Protein AF-A0A377Z355-F1 (afdb_monomer_lite)

Secondary structure (DSSP, 8-state):
-------------------SSTTSSHHHHHHHHHHHHHHTT--EEEE---SSS--TTTSS-EEE--S--HHHHHHT-S-TT-GGGT-EEESSTTEEEE----TTS-HHHHHHH-TTHHHHHHHHTTSHHHH------------------PPSS----------

pLDDT: mean 73.21, std 21.48, range [27.55, 95.06]

InterPro domains:
  IPR025669 AAA domain [PF13614] (13-126)
  IPR027417 P-loop containing nucleoside triphosphate hydrolase [G3DSA:3.40.50.300] (3-139)
  IPR027417 P-loop containing nucleoside triphosphate hydrolase [SSF52540] (11-127)
  IPR050678 DNA Partitioning ATPase [PTHR13696] (9-125)

Foldseek 3Di:
DDDPPPPPQDFDDDDDQDDDDPPPCSLVVLLVVLLVCLVVVAQDEAADPDQVDQRNQVQFAFPADACAAPQCLLVVVDDLVDVSNAWTHTPRHSYIYRGRHDPPPCSVVCLVPDPCSVCRVVVSCVPVSNSCSDPPPDPPDPDDDDDPDDRPDDDDPPPDDDD

Sequence (163 aa):
MENVVTKTLHKARVVPVISTKGGEGKSTQSANLSGFLADAGKKVLLIDGDHSQPTASSIFSLEYEAPNGLYELLMKTVDLAQADQIISRSVINNLDIIVSNDPHDRLSSAMLHAPDGRMRLRNVLQHPLFQKLRRHHHRLQRRSVHHAGAYPIGQLLIRRWCH

Organism: Klebsiella pneumoniae subsp. ozaenae (NCBI:txid574)

Radius of gyration: 17.82 Å; chains: 1; bounding box: 56×37×50 Å

Structure (mmCIF, N/CA/C/O backbone):
data_AF-A0A377Z355-F1
#
_entry.id   AF-A0A377Z355-F1
#
loop_
_atom_site.group_PDB
_atom_site.id
_atom_site.type_symbol
_atom_site.label_atom_id
_atom_site.label_alt_id
_atom_site.label_comp_id
_atom_site.label_asym_id
_atom_site.label_entity_id
_atom_site.label_seq_id
_atom_site.pdbx_PDB_ins_code
_atom_site.Cartn_x
_atom_site.Cartn_y
_atom_site.Cartn_z
_atom_site.occupancy
_atom_site.B_iso_or_equiv
_atom_site.auth_seq_id
_atom_site.auth_comp_id
_atom_site.auth_asym_id
_atom_site.auth_atom_id
_atom_site.pdbx_PDB_model_num
ATOM 1 N N . MET A 1 1 ? -40.950 -14.846 0.109 1.00 38.31 1 MET A N 1
ATOM 2 C CA . MET A 1 1 ? -40.350 -13.823 -0.772 1.00 38.31 1 MET A CA 1
ATOM 3 C C . MET A 1 1 ? -39.208 -13.188 0.001 1.00 38.31 1 MET A C 1
ATOM 5 O O . MET A 1 1 ? -39.464 -12.491 0.972 1.00 38.31 1 MET A O 1
ATOM 9 N N . GLU A 1 2 ? -37.967 -13.557 -0.316 1.00 34.94 2 GLU A N 1
ATOM 10 C CA . GLU A 1 2 ? -36.776 -13.077 0.395 1.00 34.94 2 GLU A CA 1
ATOM 11 C C . GLU A 1 2 ? -36.482 -11.614 0.047 1.00 34.94 2 GLU A C 1
ATOM 13 O O . GLU A 1 2 ? -36.401 -11.238 -1.123 1.00 34.94 2 GLU A O 1
ATOM 18 N N . ASN A 1 3 ? -36.302 -10.790 1.081 1.00 32.28 3 ASN A N 1
ATOM 19 C CA . ASN A 1 3 ? -35.837 -9.415 0.955 1.00 32.28 3 ASN A CA 1
ATOM 20 C C . ASN A 1 3 ? -34.358 -9.411 0.549 1.00 32.28 3 ASN A C 1
ATOM 22 O O . ASN A 1 3 ? -33.463 -9.558 1.384 1.00 32.28 3 ASN A O 1
ATOM 26 N N . VAL A 1 4 ? -34.101 -9.199 -0.740 1.00 44.03 4 VAL A N 1
ATOM 27 C CA . VAL A 1 4 ? -32.766 -8.896 -1.259 1.00 44.03 4 VAL A CA 1
ATOM 28 C C . VAL A 1 4 ? -32.393 -7.486 -0.802 1.00 44.03 4 VAL A C 1
ATOM 30 O O . VAL A 1 4 ? -32.719 -6.492 -1.445 1.00 44.03 4 VAL A O 1
ATOM 33 N N . VAL A 1 5 ? -31.703 -7.387 0.336 1.00 46.41 5 VAL A N 1
ATOM 34 C CA . VAL A 1 5 ? -31.000 -6.161 0.730 1.00 46.41 5 VAL A CA 1
ATOM 35 C C . VAL A 1 5 ? -29.932 -5.899 -0.332 1.00 46.41 5 VAL A C 1
ATOM 37 O O . VAL A 1 5 ? -28.876 -6.534 -0.343 1.00 46.41 5 VAL A O 1
ATOM 40 N N . THR A 1 6 ? -30.204 -4.976 -1.252 1.00 39.84 6 THR A N 1
ATOM 41 C CA . THR A 1 6 ? -29.229 -4.495 -2.233 1.00 39.84 6 THR A CA 1
ATOM 42 C C . THR A 1 6 ? -28.040 -3.900 -1.487 1.00 39.84 6 THR A C 1
ATOM 44 O O . THR A 1 6 ? -28.108 -2.811 -0.918 1.00 39.84 6 THR A O 1
ATOM 47 N N . LYS A 1 7 ? -26.935 -4.645 -1.444 1.00 42.28 7 LYS A N 1
ATOM 48 C CA . LYS A 1 7 ? -25.669 -4.219 -0.848 1.00 42.28 7 LYS A CA 1
ATOM 49 C C . LYS A 1 7 ? -25.097 -3.098 -1.721 1.00 42.28 7 LYS A C 1
ATOM 51 O O . LYS A 1 7 ? -24.459 -3.374 -2.733 1.00 42.28 7 LYS A O 1
ATOM 56 N N . THR A 1 8 ? -25.328 -1.837 -1.363 1.00 42.66 8 THR A N 1
ATOM 57 C CA . THR A 1 8 ? -24.716 -0.699 -2.062 1.00 42.66 8 THR A CA 1
ATOM 58 C C . THR A 1 8 ? -23.194 -0.813 -1.955 1.00 42.66 8 THR A C 1
ATOM 60 O O . THR A 1 8 ? -22.618 -0.660 -0.875 1.00 42.66 8 THR A O 1
ATOM 63 N N . LEU A 1 9 ? -22.533 -1.134 -3.069 1.00 52.16 9 LEU A N 1
ATOM 64 C CA . LEU A 1 9 ? -21.077 -1.121 -3.184 1.00 52.16 9 LEU A CA 1
ATOM 65 C C . LEU A 1 9 ? -20.614 0.338 -3.127 1.00 52.16 9 LEU A C 1
ATOM 67 O O . LEU A 1 9 ? -20.695 1.070 -4.110 1.00 52.16 9 LEU A O 1
ATOM 71 N N . HIS A 1 10 ? -20.143 0.787 -1.966 1.00 57.16 10 HIS A N 1
ATOM 72 C CA . HIS A 1 10 ? -19.459 2.071 -1.883 1.00 57.16 10 HIS A CA 1
ATOM 73 C C . HIS A 1 10 ? -18.056 1.922 -2.465 1.00 57.16 10 HIS A C 1
ATOM 75 O O . HIS A 1 10 ? -17.220 1.215 -1.905 1.00 57.16 10 HIS A O 1
ATOM 81 N N . LYS A 1 11 ? -17.809 2.598 -3.590 1.00 65.31 11 LYS A N 1
ATOM 82 C CA . LYS A 1 11 ? -16.489 2.684 -4.217 1.00 65.31 11 LYS A CA 1
ATOM 83 C C . LYS A 1 11 ? -15.459 3.178 -3.195 1.00 65.31 11 LYS A C 1
ATOM 85 O O . LYS A 1 11 ? -15.684 4.204 -2.548 1.00 65.31 11 LYS A O 1
ATOM 90 N N . ALA A 1 12 ? -14.340 2.466 -3.071 1.00 73.31 12 ALA A N 1
ATOM 91 C CA . ALA A 1 12 ? -13.220 2.912 -2.252 1.00 73.31 12 ALA A CA 1
ATOM 92 C C . ALA A 1 12 ? -12.754 4.299 -2.722 1.00 73.31 12 ALA A C 1
ATOM 94 O O . ALA A 1 12 ? -12.562 4.538 -3.919 1.00 73.31 12 ALA A O 1
ATOM 95 N N . ARG A 1 13 ? -12.617 5.232 -1.777 1.00 80.44 13 ARG A N 1
ATOM 96 C CA . ARG A 1 13 ? -12.079 6.565 -2.053 1.00 80.44 13 ARG A CA 1
ATOM 97 C C . ARG A 1 13 ? -10.560 6.476 -1.996 1.00 80.44 13 ARG A C 1
ATOM 99 O O . ARG A 1 13 ? -10.009 6.223 -0.933 1.00 80.44 13 ARG A O 1
ATOM 106 N N . VAL A 1 14 ? -9.910 6.672 -3.138 1.00 82.00 14 VAL A N 1
ATOM 107 C CA . VAL A 1 14 ? -8.448 6.735 -3.228 1.00 82.00 14 VAL A CA 1
ATOM 108 C C . VAL A 1 14 ? -8.022 8.174 -2.964 1.00 82.00 14 VAL A C 1
ATOM 110 O O . VAL A 1 14 ? -8.437 9.075 -3.692 1.00 82.00 14 VAL A O 1
ATOM 113 N N . VAL A 1 15 ? -7.217 8.384 -1.923 1.00 80.56 15 VAL A N 1
ATOM 114 C CA . VAL A 1 15 ? -6.646 9.689 -1.569 1.00 80.56 15 VAL A CA 1
ATOM 115 C C . VAL A 1 15 ? -5.138 9.610 -1.807 1.00 80.56 15 VAL A C 1
ATOM 117 O O . VAL A 1 15 ? -4.431 9.048 -0.974 1.00 80.56 15 VAL A O 1
ATOM 120 N N . PRO A 1 16 ? -4.630 10.092 -2.955 1.00 75.38 16 PRO A N 1
ATOM 121 C CA . PRO A 1 16 ? -3.196 10.115 -3.192 1.00 75.38 16 PRO A CA 1
ATOM 122 C C . PRO A 1 16 ? -2.549 11.194 -2.319 1.00 75.38 16 PRO A C 1
ATOM 124 O O . PRO A 1 16 ? -2.975 12.348 -2.342 1.00 75.38 16 PRO A O 1
ATOM 127 N N . VAL A 1 17 ? -1.499 10.828 -1.585 1.00 69.94 17 VAL A N 1
ATOM 128 C CA . VAL A 1 17 ? -0.624 11.785 -0.900 1.00 69.94 17 VAL A CA 1
ATOM 129 C C . VAL A 1 17 ? 0.689 11.830 -1.669 1.00 69.94 17 VAL A C 1
ATOM 131 O O . VAL A 1 17 ? 1.421 10.847 -1.728 1.00 69.94 17 VAL A O 1
ATOM 134 N N . ILE A 1 18 ? 0.952 12.960 -2.322 1.00 66.50 18 ILE A N 1
ATOM 135 C CA . ILE A 1 18 ? 2.124 13.170 -3.178 1.00 66.50 18 ILE A CA 1
ATOM 136 C C . ILE A 1 18 ? 2.816 14.444 -2.705 1.00 66.50 18 ILE A C 1
ATOM 138 O O . ILE A 1 18 ? 2.161 15.437 -2.402 1.00 66.50 18 ILE A O 1
ATOM 142 N N . SER A 1 19 ? 4.141 14.445 -2.688 1.00 55.50 19 SER A N 1
ATOM 143 C CA . SER A 1 19 ? 4.936 15.673 -2.611 1.00 55.50 19 SER A CA 1
ATOM 144 C C . SER A 1 19 ? 6.227 15.505 -3.392 1.00 55.50 19 SER A C 1
ATOM 146 O O . S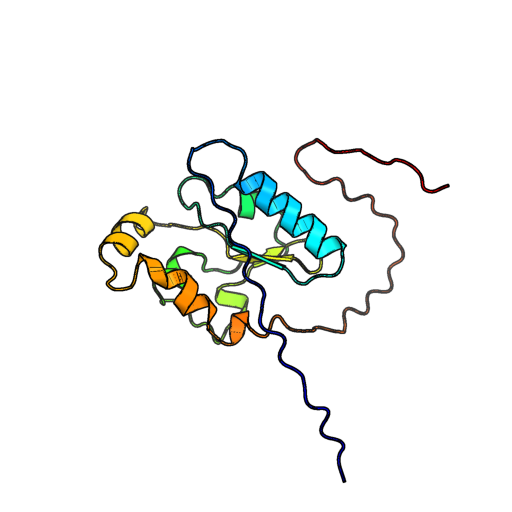ER A 1 19 ? 6.709 14.397 -3.630 1.00 55.50 19 SER A O 1
ATOM 148 N N . THR A 1 20 ? 6.733 16.642 -3.843 1.00 47.59 20 THR A N 1
ATOM 149 C CA . THR A 1 20 ? 7.711 16.765 -4.919 1.00 47.59 20 THR A CA 1
ATOM 150 C C . THR A 1 20 ? 9.152 16.867 -4.424 1.00 47.59 20 THR A C 1
ATOM 152 O O . THR A 1 20 ? 10.057 16.920 -5.251 1.00 47.59 20 THR A O 1
ATOM 155 N N . LYS A 1 21 ? 9.391 16.864 -3.102 1.00 55.97 21 LYS A N 1
ATOM 156 C CA . LYS A 1 21 ? 10.742 16.875 -2.509 1.00 55.97 21 LYS A CA 1
ATOM 157 C C . LYS A 1 21 ? 10.927 15.732 -1.512 1.00 55.97 21 LYS A C 1
ATOM 159 O O . LYS A 1 21 ? 10.021 15.435 -0.734 1.00 55.97 21 LYS A O 1
ATOM 164 N N . GLY A 1 22 ? 12.089 15.079 -1.509 1.00 55.59 22 GLY A N 1
ATOM 165 C CA . GLY A 1 22 ? 12.440 14.077 -0.491 1.00 55.59 22 GLY A CA 1
ATOM 166 C C . GLY A 1 22 ? 12.481 14.690 0.918 1.00 55.59 22 GLY A C 1
ATOM 167 O O . GLY A 1 22 ? 12.802 15.865 1.065 1.00 55.59 22 GLY A O 1
ATOM 168 N N . GLY A 1 23 ? 12.120 13.926 1.954 1.00 57.44 23 GLY A N 1
ATOM 169 C CA . GLY A 1 23 ? 12.291 14.346 3.357 1.00 57.44 23 GLY A CA 1
ATOM 170 C C . GLY A 1 23 ? 11.223 15.272 3.967 1.00 57.44 23 GLY A C 1
ATOM 171 O O . GLY A 1 23 ? 11.319 15.600 5.141 1.00 57.44 23 GLY A O 1
ATOM 172 N N . GLU A 1 24 ? 10.164 15.658 3.247 1.00 60.41 24 GLU A N 1
ATOM 173 C CA . GLU A 1 24 ? 9.102 16.549 3.779 1.00 60.41 24 GLU A CA 1
ATOM 174 C C . GLU A 1 24 ? 8.124 15.882 4.776 1.00 60.41 24 GLU A C 1
ATOM 176 O O . GLU A 1 24 ? 7.087 16.446 5.115 1.00 60.41 24 GLU A O 1
ATOM 181 N N . GLY A 1 25 ? 8.395 14.649 5.216 1.00 62.66 25 GLY A N 1
ATOM 182 C CA . GLY A 1 25 ? 7.527 13.940 6.163 1.00 62.66 25 GLY A CA 1
ATOM 183 C C . GLY A 1 25 ? 6.193 13.451 5.583 1.00 62.66 25 GLY A C 1
ATOM 184 O O . GLY A 1 25 ? 5.304 13.084 6.344 1.00 62.66 25 GLY A O 1
ATOM 185 N N . LYS A 1 26 ? 6.032 13.402 4.251 1.00 75.88 26 LYS A N 1
ATOM 186 C CA . LYS A 1 26 ? 4.839 12.856 3.565 1.00 75.88 26 LYS A CA 1
ATOM 187 C C . LYS A 1 26 ? 4.402 11.498 4.090 1.00 75.88 26 LYS A C 1
ATOM 189 O O . LYS A 1 26 ? 3.220 11.286 4.333 1.00 75.88 26 LYS A O 1
ATOM 194 N N . SER A 1 27 ? 5.348 10.569 4.193 1.00 75.62 27 SER A N 1
ATOM 195 C CA . SER A 1 27 ? 5.078 9.188 4.577 1.00 75.62 27 SER A CA 1
ATOM 196 C C . SER A 1 27 ? 4.563 9.149 6.016 1.00 75.62 27 SER A C 1
ATOM 198 O O . SER A 1 27 ? 3.558 8.504 6.297 1.00 75.62 27 SER A O 1
ATOM 200 N N . THR A 1 28 ? 5.138 9.979 6.891 1.00 81.00 28 THR A N 1
ATOM 201 C CA . THR A 1 28 ? 4.657 10.206 8.259 1.00 81.00 28 THR A CA 1
ATOM 202 C C . THR A 1 28 ? 3.272 10.854 8.296 1.00 81.00 28 THR A C 1
ATOM 204 O O . THR A 1 28 ? 2.401 10.395 9.028 1.00 81.00 28 THR A O 1
ATOM 207 N N . GLN A 1 29 ? 3.018 11.884 7.486 1.00 83.12 29 GLN A N 1
ATOM 208 C CA . GLN A 1 29 ? 1.701 12.527 7.399 1.00 83.12 29 GLN A CA 1
ATOM 209 C C . GLN A 1 29 ? 0.632 11.570 6.859 1.00 83.12 29 GLN A C 1
ATOM 211 O O . GLN A 1 29 ? -0.485 11.551 7.368 1.00 83.12 29 GLN A O 1
ATOM 216 N N . SER A 1 30 ? 0.980 10.750 5.867 1.00 85.38 30 SER A N 1
ATOM 217 C CA . SER A 1 30 ? 0.098 9.737 5.277 1.00 85.38 30 SER A CA 1
ATOM 218 C C . SER A 1 30 ? -0.236 8.650 6.287 1.00 85.38 30 SER A C 1
ATOM 220 O O . SER A 1 30 ? -1.403 8.277 6.418 1.00 85.38 30 SER A O 1
ATOM 222 N N . ALA A 1 31 ? 0.764 8.181 7.037 1.00 86.88 31 ALA A N 1
ATOM 223 C CA . ALA A 1 31 ? 0.569 7.243 8.131 1.00 86.88 31 ALA A CA 1
ATOM 224 C C . ALA A 1 31 ? -0.350 7.842 9.205 1.00 86.88 31 ALA A C 1
ATOM 226 O O . ALA A 1 31 ? -1.389 7.260 9.504 1.00 86.88 31 ALA A O 1
ATOM 227 N N . ASN A 1 32 ? -0.056 9.047 9.699 1.00 88.12 32 ASN A N 1
ATOM 228 C CA . ASN A 1 32 ? -0.873 9.713 10.719 1.00 88.12 32 ASN A CA 1
ATOM 229 C C . ASN A 1 32 ? -2.315 9.948 10.257 1.00 88.12 32 ASN A C 1
ATOM 231 O O . ASN A 1 32 ? -3.255 9.631 10.983 1.00 88.12 32 ASN A O 1
ATOM 235 N N . LEU A 1 33 ? -2.514 10.441 9.031 1.00 88.88 33 LEU A N 1
ATOM 236 C CA . LEU A 1 33 ? -3.846 10.600 8.450 1.00 88.88 33 LEU A CA 1
ATOM 237 C C . LEU A 1 33 ? -4.586 9.258 8.372 1.00 88.88 33 LEU A C 1
ATOM 239 O O . LEU A 1 33 ? -5.778 9.195 8.672 1.00 88.88 33 LEU A O 1
ATOM 243 N N . SER A 1 34 ? -3.883 8.188 7.999 1.00 89.88 34 SER A N 1
ATOM 244 C CA . SER A 1 34 ? -4.451 6.840 7.937 1.00 89.88 34 SER A CA 1
ATOM 245 C C . SER A 1 34 ? -4.880 6.343 9.315 1.00 89.88 34 SER A C 1
ATOM 247 O O . SER A 1 34 ? -5.999 5.852 9.451 1.00 89.88 34 SER A O 1
ATOM 249 N N . GLY A 1 35 ? -4.046 6.548 10.338 1.00 90.25 35 GLY A N 1
ATOM 250 C CA . GLY A 1 35 ? -4.378 6.258 11.734 1.00 90.25 35 GLY A CA 1
ATOM 251 C C . GLY A 1 35 ? -5.606 7.036 12.212 1.00 90.25 35 GLY A C 1
ATOM 252 O O . GLY A 1 35 ? -6.560 6.436 12.698 1.00 90.25 35 GLY A O 1
ATOM 253 N N . PHE A 1 36 ? -5.658 8.351 11.975 1.00 92.62 36 PHE A N 1
ATOM 254 C CA . PHE A 1 36 ? -6.809 9.174 12.367 1.00 92.62 36 PHE A CA 1
ATOM 255 C C . PHE A 1 36 ? -8.109 8.768 11.670 1.00 92.62 36 PHE A C 1
ATOM 257 O O . PHE A 1 36 ? -9.173 8.754 12.290 1.00 92.62 36 PHE A O 1
ATOM 264 N N . LEU A 1 37 ? -8.052 8.430 10.380 1.00 91.19 37 LEU A N 1
ATOM 265 C CA . LEU A 1 37 ? -9.220 7.935 9.655 1.00 91.19 37 LEU A CA 1
ATOM 266 C C . LEU A 1 37 ? -9.676 6.572 10.197 1.00 91.19 37 LEU A C 1
ATOM 268 O O . LEU A 1 37 ? -10.884 6.351 10.326 1.00 91.19 37 LEU A O 1
ATOM 272 N N . ALA A 1 38 ? -8.736 5.691 10.539 1.00 92.00 38 ALA A N 1
ATOM 273 C CA . ALA A 1 38 ? -9.019 4.393 11.140 1.00 92.00 38 ALA A CA 1
ATOM 274 C C . ALA A 1 38 ? -9.692 4.524 12.517 1.00 92.00 38 ALA A C 1
ATOM 276 O O . ALA A 1 38 ? -10.732 3.897 12.757 1.00 92.00 38 ALA A O 1
ATOM 277 N N . ASP A 1 39 ? -9.181 5.423 13.361 1.00 90.06 39 ASP A N 1
ATOM 278 C CA . ASP A 1 39 ? -9.748 5.746 14.676 1.00 90.06 39 ASP A CA 1
ATOM 279 C C . ASP A 1 39 ? -11.119 6.423 14.574 1.00 90.06 39 ASP A C 1
ATOM 281 O O . ASP A 1 39 ? -12.014 6.158 15.378 1.00 90.06 39 ASP A O 1
ATOM 285 N N . ALA A 1 40 ? -11.353 7.211 13.521 1.00 91.19 40 ALA A N 1
ATOM 286 C CA . ALA A 1 40 ? -12.675 7.736 13.174 1.00 91.19 40 ALA A CA 1
ATOM 287 C C . ALA A 1 40 ? -13.638 6.662 12.610 1.00 91.19 40 ALA A C 1
ATOM 289 O O . ALA A 1 40 ? -14.706 6.984 12.071 1.00 91.19 40 ALA A O 1
ATOM 290 N N . GLY A 1 41 ? -13.268 5.379 12.686 1.00 88.94 41 GLY A N 1
ATOM 291 C CA . GLY A 1 41 ? -14.077 4.234 12.274 1.00 88.94 41 GLY A CA 1
ATOM 292 C C . GLY A 1 41 ? -14.127 4.010 10.762 1.00 88.94 41 GLY A C 1
ATOM 293 O O . GLY A 1 41 ? -15.001 3.282 10.276 1.00 88.94 41 GLY A O 1
ATOM 294 N N . LYS A 1 42 ? -13.243 4.646 9.981 1.00 88.94 42 LYS A N 1
ATOM 295 C CA . LYS A 1 42 ? -13.131 4.384 8.539 1.00 88.94 42 LYS A CA 1
ATOM 296 C C . LYS A 1 42 ? -12.227 3.186 8.309 1.00 88.94 42 LYS A C 1
ATOM 298 O O . LYS A 1 42 ? -11.248 3.005 9.009 1.00 88.94 42 LYS A O 1
ATOM 303 N N . LYS A 1 43 ? -12.535 2.382 7.290 1.00 89.25 43 LYS A N 1
ATOM 304 C CA . LYS A 1 43 ? -11.588 1.364 6.824 1.00 89.25 43 LYS A CA 1
ATOM 305 C C . LYS A 1 43 ? -10.580 2.000 5.903 1.00 89.25 43 LYS A C 1
ATOM 307 O O . LYS A 1 43 ? -10.975 2.625 4.916 1.00 89.25 43 LYS A O 1
ATOM 312 N N . VAL A 1 44 ? -9.319 1.817 6.236 1.00 92.06 44 VAL A N 1
ATOM 313 C CA . VAL A 1 44 ? -8.196 2.430 5.557 1.00 92.06 44 VAL A CA 1
ATOM 314 C C . VAL A 1 44 ? -7.263 1.325 5.101 1.00 92.06 44 VAL A C 1
ATOM 316 O O . VAL A 1 44 ? -6.939 0.422 5.865 1.00 92.06 44 VAL A O 1
ATOM 319 N N . LEU A 1 45 ? -6.856 1.409 3.839 1.00 92.94 45 LEU A N 1
ATOM 320 C CA . LEU A 1 45 ? -5.740 0.653 3.300 1.00 92.94 45 LEU A CA 1
ATOM 321 C C . LEU A 1 45 ? -4.643 1.664 2.984 1.00 92.94 45 LEU A C 1
ATOM 323 O O . LEU A 1 45 ? -4.805 2.474 2.067 1.00 92.94 45 LEU A O 1
ATOM 327 N N . LEU A 1 46 ? -3.568 1.644 3.761 1.00 91.69 46 LEU A N 1
ATOM 328 C CA . LEU A 1 46 ? -2.386 2.449 3.493 1.00 91.69 46 LEU A CA 1
ATOM 329 C C . LEU A 1 46 ? -1.518 1.718 2.466 1.00 91.69 46 LEU A C 1
ATOM 331 O O . LEU A 1 46 ? -1.174 0.554 2.650 1.00 91.69 46 LEU A O 1
ATOM 335 N N . ILE A 1 47 ? -1.170 2.404 1.383 1.00 89.12 47 ILE A N 1
ATOM 336 C CA . ILE A 1 47 ? -0.219 1.920 0.382 1.00 89.12 47 ILE A CA 1
ATOM 337 C C . ILE A 1 47 ? 0.917 2.928 0.370 1.00 89.12 47 ILE A C 1
ATOM 339 O O . ILE A 1 47 ? 0.712 4.077 -0.024 1.00 89.12 47 ILE A O 1
ATOM 343 N N . ASP A 1 48 ? 2.086 2.510 0.838 1.00 76.38 48 ASP A N 1
ATOM 344 C CA . ASP A 1 48 ? 3.285 3.332 0.746 1.00 76.38 48 ASP A CA 1
ATOM 345 C C . ASP A 1 48 ? 3.902 3.129 -0.641 1.00 76.38 48 ASP A C 1
ATOM 347 O O . ASP A 1 48 ? 4.153 2.000 -1.045 1.00 76.38 48 ASP A O 1
ATOM 351 N N . GLY A 1 49 ? 4.045 4.211 -1.406 1.00 69.62 49 GLY A N 1
ATOM 352 C CA . GLY A 1 49 ? 4.589 4.192 -2.767 1.00 69.62 49 GLY A CA 1
ATOM 353 C C . GLY A 1 49 ? 6.098 4.434 -2.823 1.00 69.62 49 GLY A C 1
ATOM 354 O O . GLY A 1 49 ? 6.673 4.416 -3.913 1.00 69.62 49 GLY A O 1
ATOM 355 N N . ASP A 1 50 ? 6.729 4.708 -1.679 1.00 69.56 50 ASP A N 1
ATOM 356 C CA . ASP A 1 50 ? 8.161 4.967 -1.592 1.00 69.56 50 ASP A CA 1
ATOM 357 C C . ASP A 1 50 ? 8.907 3.676 -1.235 1.00 69.56 50 ASP A C 1
ATOM 359 O O . ASP A 1 50 ? 8.991 3.274 -0.075 1.00 69.56 50 ASP A O 1
ATOM 363 N N . HIS A 1 51 ? 9.417 2.985 -2.256 1.00 59.12 51 HIS A N 1
ATOM 364 C CA . HIS A 1 51 ? 10.262 1.796 -2.079 1.00 59.12 51 HIS A CA 1
ATOM 365 C C . HIS A 1 51 ? 11.663 2.138 -1.574 1.00 59.12 51 HIS A C 1
ATOM 367 O O . HIS A 1 51 ? 12.297 1.304 -0.937 1.00 59.12 51 HIS A O 1
ATOM 373 N N . SER A 1 52 ? 12.140 3.361 -1.822 1.00 58.62 52 SER A N 1
ATOM 374 C CA . SER A 1 52 ? 13.493 3.768 -1.442 1.00 58.62 52 SER A CA 1
ATOM 375 C C . SER A 1 52 ? 13.616 4.049 0.058 1.00 58.62 52 SER A C 1
ATOM 377 O O . SER A 1 52 ? 14.687 3.866 0.635 1.00 58.62 52 SER A O 1
ATOM 379 N N . GLN A 1 53 ? 12.518 4.468 0.701 1.00 60.16 53 GLN A N 1
ATOM 380 C CA . GLN A 1 53 ? 12.421 4.685 2.147 1.00 60.16 53 GLN A CA 1
ATOM 381 C C . GLN A 1 53 ? 11.010 4.329 2.654 1.00 60.16 53 GLN A C 1
ATOM 383 O O . GLN A 1 53 ? 10.200 5.240 2.860 1.00 60.16 53 GLN A O 1
ATOM 388 N N . PRO A 1 54 ? 10.702 3.036 2.893 1.00 62.50 54 PRO A N 1
ATOM 389 C CA . PRO A 1 54 ? 9.372 2.559 3.290 1.00 62.50 54 PRO A CA 1
ATOM 390 C C . PRO A 1 54 ? 9.020 3.001 4.720 1.00 62.50 54 PRO A C 1
ATOM 392 O O . PRO A 1 54 ? 9.089 2.250 5.696 1.00 62.50 54 PRO A O 1
ATOM 395 N N . THR A 1 55 ? 8.684 4.279 4.860 1.00 67.94 55 THR A N 1
ATOM 396 C CA . THR A 1 55 ? 8.531 4.966 6.144 1.00 67.94 55 THR A CA 1
ATOM 3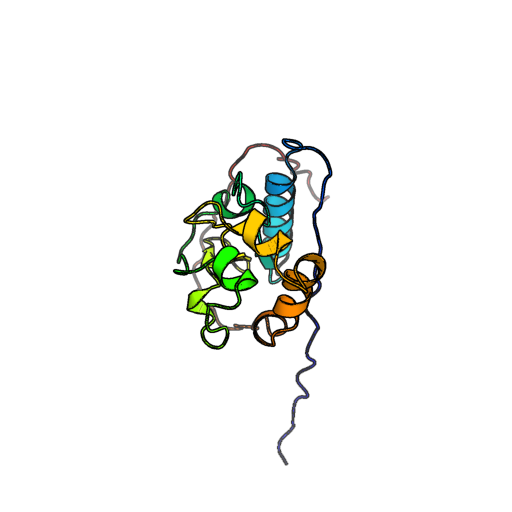97 C C . THR A 1 55 ? 7.082 4.929 6.608 1.00 67.94 55 THR A C 1
ATOM 399 O O . THR A 1 55 ? 6.831 4.836 7.800 1.00 67.94 55 THR A O 1
ATOM 402 N N . ALA A 1 56 ? 6.098 4.979 5.703 1.00 67.62 56 ALA A N 1
ATOM 403 C CA . ALA A 1 56 ? 4.693 4.980 6.109 1.00 67.62 56 ALA A CA 1
ATOM 404 C C . ALA A 1 56 ? 4.252 3.589 6.580 1.00 67.62 56 ALA A C 1
ATOM 406 O O . ALA A 1 56 ? 3.543 3.478 7.580 1.00 67.62 56 ALA A O 1
ATOM 407 N N . SER A 1 57 ? 4.697 2.529 5.896 1.00 69.94 57 SER A N 1
ATOM 408 C CA . SER A 1 57 ? 4.360 1.148 6.262 1.00 69.94 57 SER A CA 1
ATOM 409 C C . SER A 1 57 ? 5.101 0.634 7.502 1.00 69.94 57 SER A C 1
ATOM 411 O O . SER A 1 57 ? 4.628 -0.316 8.113 1.00 69.94 57 SER A O 1
ATOM 413 N N . SER A 1 58 ? 6.218 1.257 7.899 1.00 78.50 58 SER A N 1
ATOM 414 C CA . SER A 1 58 ? 7.004 0.871 9.085 1.00 78.50 58 SER A CA 1
ATOM 415 C C . SER A 1 58 ? 6.595 1.592 10.376 1.00 78.50 58 SER A C 1
ATOM 417 O O . SER A 1 58 ? 6.992 1.173 11.461 1.00 78.50 58 SER A O 1
ATOM 419 N N . ILE A 1 59 ? 5.772 2.646 10.288 1.00 83.31 59 ILE A N 1
ATOM 420 C CA . ILE A 1 59 ? 5.271 3.390 11.460 1.00 83.31 59 ILE A CA 1
ATOM 421 C C . ILE A 1 59 ? 4.347 2.535 12.333 1.00 83.31 59 ILE A C 1
ATOM 423 O O . ILE A 1 59 ? 4.300 2.716 13.550 1.00 83.31 59 ILE A O 1
ATOM 427 N N . PHE A 1 60 ? 3.609 1.606 11.727 1.00 87.56 60 PHE A N 1
ATOM 428 C CA . PHE A 1 60 ? 2.659 0.756 12.434 1.00 87.56 60 PHE A CA 1
ATOM 429 C C . PHE A 1 60 ? 3.211 -0.655 12.597 1.00 87.56 60 PHE A C 1
ATOM 431 O O . PHE A 1 60 ? 3.604 -1.292 11.624 1.00 87.56 60 PHE A O 1
ATOM 438 N N . SER A 1 61 ? 3.170 -1.181 13.822 1.00 90.31 61 SER A N 1
ATOM 439 C CA . SER A 1 61 ? 3.432 -2.601 14.052 1.00 90.31 61 SER A CA 1
ATOM 440 C C . SER A 1 61 ? 2.380 -3.461 13.348 1.00 90.31 61 SER A C 1
ATOM 442 O O . SER A 1 61 ? 1.197 -3.108 13.305 1.00 90.31 61 SER A O 1
ATOM 444 N N . LEU A 1 62 ? 2.809 -4.605 12.822 1.00 91.00 62 LEU A N 1
ATOM 445 C CA . LEU A 1 62 ? 1.944 -5.556 12.133 1.00 91.00 62 LEU A CA 1
ATOM 446 C C . LEU A 1 62 ? 1.578 -6.716 13.068 1.00 91.00 62 LEU A C 1
ATOM 448 O O . LEU A 1 62 ? 2.449 -7.308 13.699 1.00 91.00 62 LEU A O 1
ATOM 452 N N . GLU A 1 63 ? 0.287 -7.053 13.150 1.00 93.75 63 GLU A N 1
ATOM 453 C CA . GLU A 1 63 ? -0.171 -8.334 13.722 1.00 93.75 63 GLU A CA 1
ATOM 454 C C . GLU A 1 63 ? 0.088 -9.487 12.744 1.00 93.75 63 GLU A C 1
ATOM 456 O O . GLU A 1 63 ? 0.232 -10.642 13.142 1.00 93.75 63 GLU A O 1
ATOM 461 N N . TYR A 1 64 ? 0.091 -9.169 11.449 1.0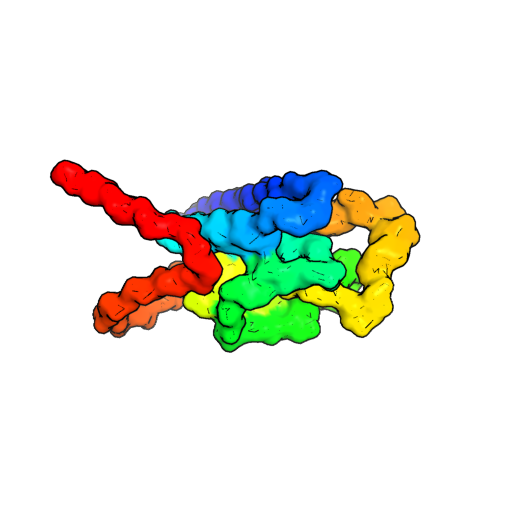0 93.94 64 TYR A N 1
ATOM 462 C CA . TYR A 1 64 ? 0.354 -10.096 10.364 1.00 93.94 64 TYR A CA 1
ATOM 463 C C . TYR A 1 64 ? 0.977 -9.343 9.194 1.00 93.94 64 TYR A C 1
ATOM 465 O O . TYR A 1 64 ? 0.415 -8.350 8.727 1.00 93.94 64 TYR A O 1
ATOM 473 N N . GLU A 1 65 ? 2.105 -9.844 8.709 1.00 94.00 65 GLU A N 1
ATOM 474 C CA . GLU A 1 65 ? 2.762 -9.345 7.509 1.00 94.00 65 GLU A CA 1
ATOM 475 C C . GLU A 1 65 ? 2.494 -10.299 6.346 1.00 94.00 65 GLU A C 1
ATOM 477 O O . GLU A 1 65 ? 2.747 -11.503 6.440 1.00 94.00 65 GLU A O 1
ATOM 482 N N . ALA A 1 66 ? 1.932 -9.758 5.267 1.00 94.75 66 ALA A N 1
ATOM 483 C CA . ALA A 1 66 ? 1.737 -10.488 4.030 1.00 94.75 66 ALA A CA 1
ATOM 484 C C . ALA A 1 66 ? 3.095 -10.772 3.360 1.00 94.75 66 ALA A C 1
ATOM 486 O O . ALA A 1 66 ? 3.994 -9.935 3.420 1.00 94.75 66 ALA A O 1
ATOM 487 N N . PRO A 1 67 ? 3.258 -11.918 2.678 1.00 94.88 67 PRO A N 1
ATOM 488 C CA . PRO A 1 67 ? 4.522 -12.279 2.035 1.00 94.88 67 PRO A CA 1
ATOM 489 C C . PRO A 1 67 ? 4.863 -11.431 0.799 1.00 94.88 67 PRO A C 1
ATOM 491 O O . PRO A 1 67 ? 5.994 -11.496 0.326 1.00 94.88 67 PRO A O 1
ATOM 494 N N . ASN A 1 68 ? 3.909 -10.663 0.261 1.00 94.19 68 ASN A N 1
ATOM 495 C CA . ASN A 1 68 ? 4.110 -9.793 -0.896 1.00 94.19 68 ASN A CA 1
ATOM 496 C C . ASN A 1 68 ? 3.728 -8.342 -0.567 1.00 94.19 68 ASN A C 1
ATOM 498 O O . ASN A 1 68 ? 2.925 -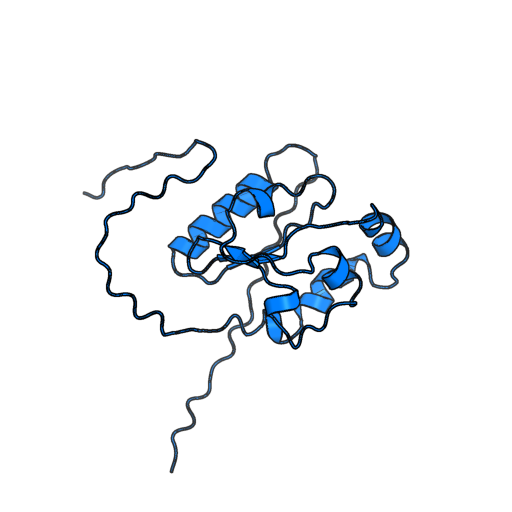8.087 0.333 1.00 94.19 68 ASN A O 1
ATOM 502 N N . GLY A 1 69 ? 4.255 -7.396 -1.345 1.00 91.56 69 GLY A N 1
ATOM 503 C CA . GLY A 1 69 ? 4.042 -5.963 -1.154 1.00 91.56 69 GLY A CA 1
ATOM 504 C C . GLY A 1 69 ? 3.824 -5.196 -2.458 1.00 91.56 69 GLY A C 1
ATOM 505 O O . GLY A 1 69 ? 3.313 -5.715 -3.458 1.00 91.56 69 GLY A O 1
ATOM 506 N N . LEU A 1 70 ? 4.179 -3.912 -2.436 1.00 91.12 70 LEU A N 1
ATOM 507 C CA . LEU A 1 70 ? 4.017 -2.996 -3.562 1.00 91.12 70 LEU A CA 1
ATOM 508 C C . LEU A 1 70 ? 4.640 -3.525 -4.865 1.00 91.12 70 LEU A C 1
ATOM 510 O O . LEU A 1 70 ? 4.034 -3.358 -5.929 1.00 91.12 70 LEU A O 1
ATOM 514 N N . TYR A 1 71 ? 5.814 -4.160 -4.802 1.00 91.06 71 TYR A N 1
ATOM 515 C CA . TYR A 1 71 ? 6.489 -4.688 -5.985 1.00 91.06 71 TYR A CA 1
ATOM 516 C C . TYR A 1 71 ? 5.628 -5.733 -6.693 1.00 91.06 71 TYR A C 1
ATOM 518 O O . TYR A 1 71 ? 5.300 -5.560 -7.869 1.00 91.06 71 TYR A O 1
ATOM 526 N N . GLU A 1 72 ? 5.191 -6.782 -5.995 1.00 93.88 72 GLU A N 1
ATOM 527 C CA . GLU A 1 72 ? 4.405 -7.858 -6.604 1.00 93.88 72 GLU A CA 1
ATOM 528 C C . GLU A 1 72 ? 3.022 -7.379 -7.051 1.00 93.88 72 GLU A C 1
ATOM 530 O O . GLU A 1 72 ? 2.513 -7.815 -8.091 1.00 93.88 72 GLU A O 1
ATOM 535 N N . LEU A 1 73 ? 2.434 -6.430 -6.314 1.00 93.00 73 LEU A N 1
ATOM 536 C CA . LEU A 1 73 ? 1.191 -5.769 -6.703 1.00 93.00 73 LEU A CA 1
ATOM 537 C C . LEU A 1 73 ? 1.332 -5.073 -8.060 1.00 93.00 73 LEU A C 1
ATOM 539 O O . LEU A 1 73 ? 0.488 -5.238 -8.945 1.00 93.00 73 LEU A O 1
ATOM 543 N N . LEU A 1 74 ? 2.398 -4.290 -8.235 1.00 91.81 74 LEU A N 1
ATOM 544 C CA . LEU A 1 74 ? 2.643 -3.547 -9.466 1.00 91.81 74 LEU A CA 1
ATOM 545 C C . LEU A 1 74 ? 3.112 -4.472 -10.591 1.00 91.81 74 LEU A C 1
ATOM 547 O O . LEU A 1 74 ? 2.668 -4.311 -11.729 1.00 91.81 74 LEU A O 1
ATOM 551 N N . MET A 1 75 ? 3.929 -5.483 -10.304 1.00 91.62 75 MET A N 1
ATOM 552 C CA . MET A 1 75 ? 4.343 -6.494 -11.283 1.00 91.62 75 MET A CA 1
ATOM 553 C C . MET A 1 75 ? 3.210 -7.435 -11.693 1.00 91.62 75 MET A C 1
ATOM 555 O O . MET A 1 75 ? 3.331 -8.103 -12.718 1.00 91.62 75 MET A O 1
ATOM 559 N N . LYS A 1 76 ? 2.080 -7.418 -10.972 1.00 92.44 76 LYS A N 1
ATOM 560 C CA . LYS A 1 76 ? 0.937 -8.322 -11.175 1.00 92.44 76 LYS A CA 1
ATOM 561 C C . LYS A 1 76 ? 1.361 -9.792 -11.041 1.00 92.44 76 LYS A C 1
ATOM 563 O O . LYS A 1 76 ? 0.890 -10.642 -11.790 1.00 92.44 76 LYS A O 1
ATOM 568 N N . THR A 1 77 ? 2.268 -10.072 -10.104 1.00 93.50 77 THR A N 1
ATOM 569 C CA . THR A 1 77 ? 2.807 -11.417 -9.830 1.00 93.50 77 THR A CA 1
ATOM 570 C C . THR A 1 77 ? 2.155 -12.088 -8.622 1.00 93.50 77 THR A C 1
ATOM 572 O O . THR A 1 77 ? 2.403 -13.264 -8.380 1.00 93.50 77 THR A O 1
ATOM 575 N N . VAL A 1 78 ? 1.313 -11.364 -7.880 1.00 94.56 78 VAL A N 1
ATOM 576 C CA . VAL A 1 78 ? 0.546 -11.882 -6.741 1.00 94.56 78 VAL A CA 1
ATOM 577 C C . VAL A 1 78 ? -0.901 -12.193 -7.134 1.00 94.56 78 VAL A C 1
ATOM 579 O O . VAL A 1 78 ? -1.528 -11.449 -7.892 1.00 94.56 78 VAL A O 1
ATOM 582 N N . ASP A 1 79 ? -1.453 -13.279 -6.589 1.00 93.69 79 ASP A N 1
ATOM 583 C CA . ASP A 1 79 ? -2.864 -13.632 -6.753 1.00 93.69 79 ASP A CA 1
ATOM 584 C C . ASP A 1 79 ? -3.760 -12.793 -5.824 1.00 93.69 79 ASP A C 1
ATOM 586 O O . ASP A 1 79 ? -3.860 -13.032 -4.620 1.00 93.69 79 ASP A O 1
ATOM 590 N N . LEU A 1 80 ? -4.470 -11.822 -6.404 1.00 91.56 80 LEU A N 1
ATOM 591 C CA . LEU A 1 80 ? -5.386 -10.935 -5.679 1.00 91.56 80 LEU A CA 1
ATOM 592 C C . LEU A 1 80 ? -6.706 -11.606 -5.257 1.00 91.56 80 LEU A C 1
ATOM 594 O O . LEU A 1 80 ? -7.532 -10.954 -4.606 1.00 91.56 80 LEU A O 1
ATOM 598 N N . ALA A 1 81 ? -6.940 -12.876 -5.607 1.00 90.81 81 ALA A N 1
ATOM 599 C CA . ALA A 1 81 ? -8.012 -13.666 -5.005 1.00 90.81 81 ALA A CA 1
ATOM 600 C C . ALA A 1 81 ? -7.704 -14.011 -3.536 1.00 90.81 81 ALA A C 1
ATOM 602 O O . ALA A 1 81 ? -8.631 -14.182 -2.739 1.00 90.81 81 ALA A O 1
ATOM 603 N N . GLN A 1 82 ? -6.421 -14.045 -3.160 1.00 91.56 82 GLN A N 1
ATOM 604 C CA . GLN A 1 82 ? -5.953 -14.309 -1.803 1.00 91.56 82 GLN A CA 1
ATOM 605 C C . GLN A 1 82 ? -5.474 -13.012 -1.143 1.00 91.56 82 GLN A C 1
ATOM 607 O O . GLN A 1 82 ? -4.311 -12.635 -1.233 1.00 91.56 82 GLN A O 1
ATOM 612 N N . ALA A 1 83 ? -6.384 -12.316 -0.455 1.00 91.12 83 ALA A N 1
ATOM 613 C CA . ALA A 1 83 ? -6.090 -11.026 0.177 1.00 91.12 83 ALA A CA 1
ATOM 614 C C . ALA A 1 83 ? -4.882 -11.073 1.132 1.00 91.12 83 ALA A C 1
ATOM 616 O O . ALA A 1 83 ? -4.063 -10.158 1.121 1.00 91.12 83 ALA A O 1
ATOM 617 N N . ASP A 1 84 ? -4.750 -12.154 1.903 1.00 92.69 84 ASP A N 1
ATOM 618 C CA . ASP A 1 84 ? -3.673 -12.322 2.886 1.00 92.69 84 ASP A CA 1
ATOM 619 C C . ASP A 1 84 ? -2.285 -12.452 2.230 1.00 92.69 84 ASP A C 1
ATOM 621 O O . ASP A 1 84 ? -1.274 -12.257 2.891 1.00 92.69 84 ASP A O 1
ATOM 625 N N . GLN A 1 85 ? -2.207 -12.703 0.917 1.00 95.06 85 GLN A N 1
ATOM 626 C CA . GLN A 1 85 ? -0.931 -12.708 0.196 1.00 95.06 85 GLN A CA 1
ATOM 627 C C . GLN A 1 85 ? -0.358 -11.305 -0.009 1.00 95.06 85 GLN A C 1
ATOM 629 O O . GLN A 1 85 ? 0.827 -11.193 -0.303 1.00 95.06 85 GLN A O 1
ATOM 634 N N . ILE A 1 86 ? -1.170 -10.247 0.101 1.00 94.75 86 ILE A N 1
ATOM 635 C CA . ILE A 1 86 ? -0.773 -8.878 -0.272 1.00 94.75 86 ILE A CA 1
ATOM 636 C C . ILE A 1 86 ? -1.165 -7.800 0.749 1.00 94.75 86 ILE A C 1
ATOM 638 O O . ILE A 1 86 ? -0.604 -6.707 0.738 1.00 94.75 86 ILE A O 1
ATOM 642 N N . ILE A 1 87 ? -2.141 -8.071 1.619 1.00 94.19 87 ILE A N 1
ATOM 643 C CA . ILE A 1 87 ? -2.621 -7.120 2.625 1.00 94.19 87 ILE A CA 1
ATOM 644 C C . ILE A 1 87 ? -2.109 -7.536 4.006 1.00 94.19 87 ILE A C 1
ATOM 646 O O . ILE A 1 87 ? -2.573 -8.519 4.584 1.00 94.19 87 ILE A O 1
ATOM 650 N N . SER A 1 88 ? -1.190 -6.745 4.555 1.00 94.00 88 SER A N 1
ATOM 651 C CA . SER A 1 88 ? -0.725 -6.853 5.938 1.00 94.00 88 SER A CA 1
ATOM 652 C C . SER A 1 88 ? -1.737 -6.224 6.898 1.00 94.00 88 SER A C 1
ATOM 654 O O . SER A 1 88 ? -2.351 -5.195 6.598 1.00 94.00 88 SER A O 1
ATOM 656 N N . ARG A 1 89 ? -1.891 -6.818 8.086 1.00 94.12 89 ARG A N 1
ATOM 657 C CA . ARG A 1 89 ? -2.781 -6.317 9.145 1.00 94.12 89 ARG A CA 1
ATOM 658 C C . ARG A 1 89 ? -1.962 -5.595 10.201 1.00 94.12 89 ARG A C 1
ATOM 660 O O . ARG A 1 89 ? -1.087 -6.201 10.822 1.00 94.12 89 ARG A O 1
ATOM 667 N N . SER A 1 90 ? -2.263 -4.318 10.423 1.00 93.62 90 SER A N 1
ATOM 668 C CA . SER A 1 90 ? -1.636 -3.554 11.502 1.00 93.62 90 SER A CA 1
ATOM 669 C C . SER A 1 90 ? -2.279 -3.860 12.860 1.00 93.62 90 SER A C 1
ATOM 671 O O . SER A 1 90 ? -3.378 -4.409 12.936 1.00 93.62 90 SER A O 1
ATOM 673 N N . VAL A 1 91 ? -1.611 -3.458 13.943 1.00 92.31 91 VAL A N 1
ATOM 674 C CA . VAL A 1 91 ? -2.184 -3.458 15.304 1.00 92.31 91 VAL A CA 1
ATOM 675 C C . VAL A 1 91 ? -3.309 -2.429 15.486 1.00 92.31 91 VAL A C 1
ATOM 677 O O . VAL A 1 91 ? -4.016 -2.448 16.494 1.00 92.31 91 VAL A O 1
ATOM 680 N N . ILE A 1 92 ? -3.488 -1.513 14.529 1.00 90.62 92 ILE A N 1
ATOM 681 C CA . ILE A 1 92 ? -4.530 -0.488 14.561 1.00 90.62 92 ILE A CA 1
ATOM 682 C C . ILE A 1 92 ? -5.794 -1.040 13.895 1.00 90.62 92 ILE A C 1
ATOM 684 O O . ILE A 1 92 ? -5.808 -1.416 12.723 1.00 90.62 92 ILE A O 1
ATOM 688 N N . ASN A 1 93 ? -6.900 -1.069 14.642 1.00 90.56 93 ASN A N 1
ATOM 689 C CA . ASN A 1 93 ? -8.183 -1.519 14.104 1.00 90.56 93 ASN A CA 1
ATOM 690 C C . ASN A 1 93 ? -8.608 -0.657 12.903 1.00 90.56 93 ASN A C 1
ATOM 692 O O . ASN A 1 93 ? -8.505 0.563 12.939 1.00 90.56 93 ASN A O 1
ATOM 696 N N . ASN A 1 94 ? -9.181 -1.293 11.877 1.00 91.94 94 ASN A N 1
ATOM 697 C CA . ASN A 1 94 ? -9.592 -0.670 10.609 1.00 91.94 94 ASN A CA 1
ATOM 698 C C . ASN A 1 94 ? -8.452 -0.130 9.724 1.00 91.94 94 ASN A C 1
ATOM 700 O O . ASN A 1 94 ? -8.764 0.483 8.699 1.00 91.94 94 ASN A O 1
ATOM 704 N N . LEU A 1 95 ? -7.184 -0.365 10.074 1.00 93.06 95 LEU A N 1
ATOM 705 C CA . LEU A 1 95 ? -6.033 0.020 9.266 1.00 93.06 95 LEU A CA 1
ATOM 706 C C . LEU A 1 95 ? -5.277 -1.218 8.774 1.00 93.06 95 LEU A C 1
ATOM 708 O O . LEU A 1 95 ? -4.582 -1.893 9.535 1.00 93.06 95 LEU A O 1
ATOM 712 N N . ASP A 1 96 ? -5.386 -1.462 7.475 1.00 94.00 96 ASP A N 1
ATOM 713 C CA . ASP A 1 96 ? -4.595 -2.453 6.755 1.00 94.00 96 ASP A CA 1
ATOM 714 C C . ASP A 1 96 ? -3.500 -1.750 5.938 1.00 94.00 96 ASP A C 1
ATOM 716 O O . ASP A 1 96 ? -3.608 -0.559 5.619 1.00 94.00 96 ASP A O 1
ATOM 720 N N . ILE A 1 97 ? -2.439 -2.477 5.589 1.00 92.44 97 ILE A N 1
ATOM 721 C CA . ILE A 1 97 ? -1.250 -1.917 4.935 1.00 92.44 97 ILE A CA 1
ATOM 722 C C . ILE A 1 97 ? -0.820 -2.823 3.777 1.00 92.44 97 ILE A C 1
ATOM 724 O O . ILE A 1 97 ? -0.710 -4.033 3.946 1.00 92.44 97 ILE A O 1
ATOM 728 N N . ILE A 1 98 ? -0.534 -2.247 2.608 1.00 92.50 98 ILE A N 1
ATOM 729 C CA . ILE A 1 98 ? 0.336 -2.891 1.614 1.00 92.50 98 ILE A CA 1
ATOM 730 C C . ILE A 1 98 ? 1.737 -2.360 1.870 1.00 92.50 98 ILE A C 1
ATOM 732 O O . ILE A 1 98 ? 1.981 -1.158 1.728 1.00 92.50 98 ILE A O 1
ATOM 736 N N . VAL A 1 99 ? 2.630 -3.247 2.298 1.00 89.50 99 VAL A N 1
ATOM 737 C CA . VAL A 1 99 ? 4.006 -2.878 2.629 1.00 89.50 99 VAL A CA 1
ATOM 738 C C . VAL A 1 99 ? 4.743 -2.436 1.370 1.00 89.50 99 VAL A C 1
ATOM 740 O O . VAL A 1 99 ? 4.610 -3.042 0.303 1.00 89.50 99 VAL A O 1
ATOM 743 N N . SER A 1 100 ? 5.504 -1.352 1.488 1.00 86.88 100 SER A N 1
ATOM 744 C CA . SER A 1 100 ? 6.413 -0.950 0.424 1.00 86.88 100 SER A CA 1
ATOM 745 C C . SER A 1 100 ? 7.636 -1.860 0.467 1.00 86.88 100 SER A C 1
ATOM 747 O O . SER A 1 100 ? 8.348 -1.906 1.469 1.00 86.88 100 SER A O 1
ATOM 749 N N . ASN A 1 101 ? 7.836 -2.625 -0.602 1.00 86.19 101 ASN A N 1
ATOM 750 C CA . ASN A 1 101 ? 8.978 -3.504 -0.791 1.00 86.19 101 ASN A CA 1
ATOM 751 C C . ASN A 1 101 ? 9.570 -3.301 -2.193 1.00 86.19 101 ASN A C 1
ATOM 753 O O . ASN A 1 101 ? 8.878 -2.903 -3.132 1.00 86.19 101 ASN A O 1
ATOM 757 N N . ASP A 1 102 ? 10.858 -3.598 -2.322 1.00 84.44 102 ASP A N 1
ATOM 758 C CA . ASP A 1 102 ? 11.545 -3.751 -3.602 1.00 84.44 102 ASP A CA 1
ATOM 759 C C . ASP A 1 102 ? 12.748 -4.679 -3.401 1.00 8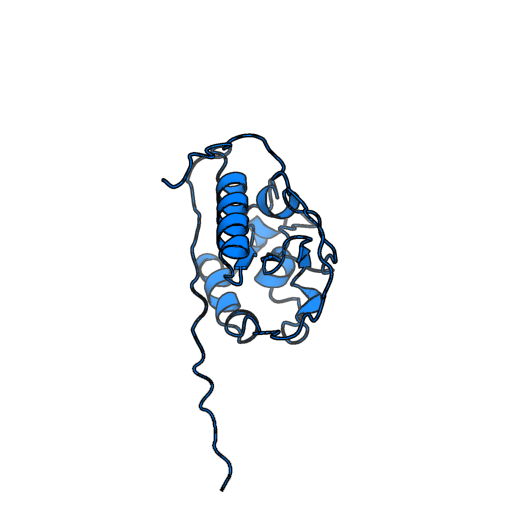4.44 102 ASP A C 1
ATOM 761 O O . ASP A 1 102 ? 13.873 -4.219 -3.219 1.00 84.44 102 ASP A O 1
ATOM 765 N N . PRO A 1 103 ? 12.527 -6.004 -3.362 1.00 75.75 103 PRO A N 1
ATOM 766 C CA . PRO A 1 103 ? 13.549 -6.958 -2.926 1.00 75.75 103 PRO A CA 1
ATOM 767 C C . PRO A 1 103 ? 14.820 -6.965 -3.792 1.00 75.75 103 PRO A C 1
ATOM 769 O O . PRO A 1 103 ? 15.814 -7.570 -3.400 1.00 75.75 103 PRO A O 1
ATOM 772 N N . HIS A 1 104 ? 14.798 -6.327 -4.967 1.00 82.31 104 HIS A N 1
ATOM 773 C CA . HIS A 1 104 ? 15.918 -6.313 -5.906 1.00 82.31 104 HIS A CA 1
ATOM 774 C C . HIS A 1 104 ? 16.255 -4.914 -6.450 1.00 82.31 104 HIS A C 1
ATOM 776 O O . HIS A 1 104 ? 16.966 -4.841 -7.454 1.00 82.31 104 HIS A O 1
ATOM 782 N N . ASP A 1 105 ? 15.721 -3.835 -5.866 1.00 82.31 105 ASP A N 1
ATOM 783 C CA . ASP A 1 105 ? 15.840 -2.459 -6.390 1.00 82.31 105 ASP A CA 1
ATOM 784 C C . ASP A 1 105 ? 15.403 -2.334 -7.869 1.00 82.31 105 ASP A C 1
ATOM 786 O O . ASP A 1 105 ? 15.988 -1.616 -8.690 1.00 82.31 105 ASP A O 1
ATOM 790 N N . ARG A 1 106 ? 14.378 -3.104 -8.254 1.00 83.88 106 ARG A N 1
ATOM 791 C CA . ARG A 1 106 ? 13.885 -3.224 -9.635 1.00 83.88 106 ARG A CA 1
ATOM 792 C C . ARG A 1 106 ? 12.584 -2.489 -9.869 1.00 83.88 106 ARG A C 1
ATOM 794 O O . ARG A 1 106 ? 12.168 -2.396 -11.022 1.00 83.88 106 ARG A O 1
ATOM 801 N N . LEU A 1 107 ? 11.925 -1.961 -8.843 1.00 82.75 107 LEU A N 1
ATOM 802 C CA . LEU A 1 107 ? 10.608 -1.367 -9.017 1.00 82.75 107 LEU A CA 1
ATOM 803 C C . LEU A 1 107 ? 10.661 -0.165 -9.963 1.00 82.75 107 LEU A C 1
ATOM 805 O O . LEU A 1 107 ? 9.873 -0.084 -10.907 1.00 82.75 107 LEU A O 1
ATOM 809 N N . SER A 1 108 ? 11.626 0.734 -9.758 1.00 82.56 108 SER A N 1
ATOM 810 C CA . SER A 1 108 ? 11.810 1.922 -10.600 1.00 82.56 108 SER A CA 1
ATOM 811 C C . SER A 1 108 ? 12.067 1.561 -12.065 1.00 82.56 108 SER A C 1
ATOM 813 O O . SER A 1 108 ? 11.412 2.089 -12.968 1.00 82.56 108 SER A O 1
ATOM 815 N N . SER A 1 109 ? 12.986 0.625 -12.317 1.00 85.31 109 SER A N 1
ATOM 816 C CA . SER A 1 109 ? 13.312 0.193 -13.679 1.00 85.31 109 SER A CA 1
ATOM 817 C C . SER A 1 109 ? 12.147 -0.562 -14.324 1.00 85.31 109 SER A C 1
ATOM 819 O O . SER A 1 109 ? 11.817 -0.299 -15.481 1.00 85.31 109 SER A O 1
ATOM 821 N N . ALA A 1 110 ? 11.457 -1.426 -13.582 1.00 85.25 110 ALA A N 1
ATOM 822 C CA . ALA A 1 110 ? 10.294 -2.152 -14.074 1.00 85.25 110 ALA A CA 1
ATOM 823 C C . ALA A 1 110 ? 9.121 -1.214 -14.407 1.00 85.25 110 ALA A C 1
ATOM 825 O O . ALA A 1 110 ? 8.440 -1.420 -15.411 1.00 85.25 110 ALA A O 1
ATOM 826 N N . MET A 1 111 ? 8.903 -0.148 -13.627 1.00 86.19 111 MET A N 1
ATOM 827 C CA . MET A 1 111 ? 7.884 0.870 -13.922 1.00 86.19 111 MET A CA 1
ATOM 828 C C . MET A 1 111 ? 8.197 1.699 -15.165 1.00 86.19 111 MET A C 1
ATOM 830 O O . MET A 1 111 ? 7.269 2.033 -15.901 1.00 86.19 111 MET A O 1
ATOM 834 N N . LEU A 1 112 ? 9.471 2.008 -15.426 1.00 86.88 112 LEU A N 1
ATOM 835 C CA . LEU A 1 112 ? 9.883 2.738 -16.631 1.00 86.88 112 LEU A CA 1
ATOM 836 C C . LEU A 1 112 ? 9.628 1.943 -17.917 1.00 86.88 112 LEU A C 1
ATOM 838 O O . LEU A 1 112 ? 9.230 2.526 -18.922 1.00 86.88 112 LEU A O 1
ATOM 842 N N . HIS A 1 113 ? 9.828 0.623 -17.879 1.00 87.19 113 HIS A N 1
ATOM 843 C CA . HIS A 1 113 ? 9.660 -0.254 -19.044 1.00 87.19 113 HIS A CA 1
ATOM 844 C C . HIS A 1 113 ? 8.249 -0.851 -19.161 1.00 87.19 113 HIS A C 1
ATOM 846 O O . HIS A 1 113 ? 7.922 -1.483 -20.165 1.00 87.19 113 HIS A O 1
ATOM 852 N N . ALA A 1 114 ? 7.392 -0.653 -18.157 1.00 86.88 114 ALA A N 1
ATOM 853 C CA . ALA A 1 114 ? 6.007 -1.096 -18.200 1.00 86.88 114 ALA A CA 1
ATOM 854 C C . ALA A 1 114 ? 5.164 -0.174 -19.111 1.00 86.88 114 ALA A C 1
ATOM 856 O O . ALA A 1 114 ? 5.063 1.022 -18.826 1.00 86.88 114 ALA A O 1
ATOM 857 N N . PRO A 1 115 ? 4.457 -0.705 -20.132 1.00 88.69 115 PRO A N 1
ATOM 858 C CA . PRO A 1 115 ? 3.628 0.104 -21.038 1.00 88.69 115 PRO A CA 1
ATOM 859 C C . PRO A 1 115 ? 2.553 0.947 -20.333 1.00 88.69 115 PRO A C 1
ATOM 861 O O . PRO A 1 115 ? 2.218 2.044 -20.770 1.00 88.69 115 PRO A O 1
ATOM 864 N N . ASP A 1 116 ? 2.014 0.445 -19.220 1.00 88.88 116 ASP A N 1
ATOM 865 C CA . ASP A 1 116 ? 1.018 1.109 -18.376 1.00 88.88 116 ASP A CA 1
ATOM 866 C C . ASP A 1 116 ? 1.617 1.689 -17.082 1.00 88.88 116 ASP A C 1
ATOM 868 O O . ASP A 1 116 ? 0.851 2.037 -16.189 1.00 88.88 116 ASP A O 1
ATOM 872 N N . GLY A 1 117 ? 2.946 1.815 -16.950 1.00 85.94 117 GLY A N 1
ATOM 873 C CA . GLY A 1 117 ? 3.641 2.123 -15.687 1.00 85.94 117 GLY A CA 1
ATOM 874 C C . GLY A 1 117 ? 3.031 3.279 -14.883 1.00 85.94 117 GLY A C 1
ATOM 875 O O . GLY A 1 117 ? 2.690 3.113 -13.714 1.00 85.94 117 GLY A O 1
ATOM 876 N N . ARG A 1 118 ? 2.756 4.420 -15.533 1.00 84.81 118 ARG A N 1
ATOM 877 C CA . ARG A 1 118 ? 2.143 5.611 -14.895 1.00 84.81 118 ARG A CA 1
ATOM 878 C C . ARG A 1 118 ? 0.717 5.387 -14.380 1.00 84.81 118 ARG A C 1
ATOM 880 O O . ARG A 1 118 ? 0.264 6.088 -13.482 1.00 84.81 118 ARG A O 1
ATOM 887 N N . MET A 1 119 ? -0.004 4.437 -14.968 1.00 87.19 119 MET A N 1
ATOM 888 C CA . MET A 1 119 ? -1.406 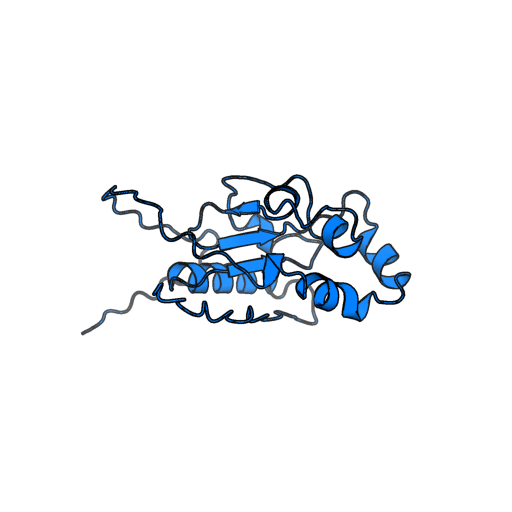4.134 -14.662 1.00 87.19 119 MET A CA 1
ATOM 889 C C . MET A 1 119 ? -1.567 2.814 -13.908 1.00 87.19 119 MET A C 1
ATOM 891 O O . MET A 1 119 ? -2.673 2.462 -13.498 1.00 87.19 119 MET A O 1
ATOM 895 N N . ARG A 1 120 ? -0.474 2.082 -13.703 1.00 89.88 120 ARG A N 1
ATOM 896 C CA . ARG A 1 120 ? -0.478 0.697 -13.245 1.00 89.88 120 ARG A CA 1
ATOM 897 C C . ARG A 1 120 ? -1.100 0.544 -11.868 1.00 89.88 120 ARG A C 1
ATOM 899 O O . ARG A 1 120 ? -2.022 -0.254 -11.729 1.00 89.88 120 ARG A O 1
ATOM 906 N N . LEU A 1 121 ? -0.697 1.365 -10.894 1.00 88.56 121 LEU A N 1
ATOM 907 C CA . LEU A 1 121 ? -1.306 1.356 -9.560 1.00 88.56 121 LEU A CA 1
ATOM 908 C C . LEU A 1 121 ? -2.815 1.622 -9.640 1.00 88.56 121 LEU A C 1
ATOM 910 O O . LEU A 1 121 ? -3.613 0.868 -9.093 1.00 88.56 121 LEU A O 1
ATOM 914 N N . ARG A 1 122 ? -3.231 2.648 -10.392 1.00 88.00 122 ARG A N 1
ATOM 915 C CA . ARG A 1 122 ? -4.653 2.972 -10.580 1.00 88.00 122 ARG A CA 1
ATOM 916 C C . ARG A 1 122 ? -5.438 1.809 -11.189 1.00 88.00 122 ARG A C 1
ATOM 918 O O . ARG A 1 122 ? -6.573 1.574 -10.769 1.00 88.00 122 ARG A O 1
ATOM 925 N N . ASN A 1 123 ? -4.854 1.118 -12.166 1.00 90.00 123 ASN A N 1
ATOM 926 C CA . ASN A 1 123 ? -5.466 -0.023 -12.840 1.00 90.00 123 ASN A CA 1
ATOM 927 C C . ASN A 1 123 ? -5.609 -1.211 -11.885 1.00 90.00 123 ASN A C 1
ATOM 929 O O . ASN A 1 123 ? -6.685 -1.796 -11.799 1.00 90.00 123 ASN A O 1
ATOM 933 N N . VAL A 1 124 ? -4.563 -1.520 -11.115 1.00 90.88 124 VAL A N 1
ATOM 934 C CA . VAL A 1 124 ? -4.591 -2.600 -10.120 1.00 90.88 124 VAL A CA 1
ATOM 935 C C . VAL A 1 124 ? -5.608 -2.308 -9.012 1.00 90.88 124 VAL A C 1
ATOM 937 O O . VAL A 1 124 ? -6.370 -3.193 -8.629 1.00 90.88 124 VAL A O 1
ATOM 940 N N . LEU A 1 125 ? -5.732 -1.052 -8.577 1.00 89.19 125 LEU A N 1
ATOM 941 C CA . LEU A 1 125 ? -6.741 -0.630 -7.599 1.00 89.19 125 LEU A CA 1
ATOM 942 C C . LEU A 1 125 ? -8.191 -0.714 -8.110 1.00 89.19 125 LEU A C 1
ATOM 944 O O . LEU A 1 125 ? -9.121 -0.586 -7.313 1.00 89.19 125 LEU A O 1
ATOM 948 N N . GLN A 1 126 ? -8.422 -0.962 -9.407 1.00 88.81 126 GLN A N 1
ATOM 949 C CA . GLN A 1 126 ? -9.762 -1.308 -9.897 1.00 88.81 126 GLN A CA 1
ATOM 950 C C . GLN A 1 126 ? -10.161 -2.750 -9.552 1.00 88.81 126 GLN A C 1
ATOM 952 O O . GLN A 1 126 ? -11.332 -3.090 -9.708 1.00 88.81 126 GLN A O 1
ATOM 957 N N . HIS A 1 127 ? -9.247 -3.599 -9.072 1.00 89.62 127 HIS A N 1
ATOM 958 C CA . HIS A 1 127 ? -9.570 -4.977 -8.712 1.00 89.62 127 HIS A CA 1
ATOM 959 C C . HIS A 1 127 ? -10.641 -5.038 -7.595 1.00 89.62 127 HIS A C 1
ATOM 961 O O . HIS A 1 127 ? -10.570 -4.260 -6.635 1.00 89.62 127 HIS A O 1
ATOM 967 N N . PRO A 1 128 ? -11.619 -5.970 -7.653 1.00 87.94 128 PRO A N 1
ATOM 968 C CA . PRO A 1 128 ? -12.689 -6.072 -6.656 1.00 87.94 128 PRO A CA 1
ATOM 969 C C . PRO A 1 128 ? -12.215 -6.221 -5.206 1.00 87.94 128 PRO A C 1
ATOM 971 O O . PRO A 1 128 ? -12.949 -5.825 -4.300 1.00 87.94 128 PRO A O 1
ATOM 974 N N . LEU A 1 129 ? -11.007 -6.753 -4.983 1.00 88.31 129 LEU A N 1
ATOM 975 C CA . LEU A 1 129 ? -10.360 -6.809 -3.665 1.00 88.31 129 LEU A CA 1
ATOM 976 C C . LEU A 1 129 ? -10.372 -5.436 -2.976 1.00 88.31 129 LEU A C 1
ATOM 978 O O . LEU A 1 129 ? -10.844 -5.310 -1.848 1.00 88.31 129 LEU A O 1
ATOM 982 N N . PHE A 1 130 ? -9.938 -4.397 -3.692 1.00 86.50 130 PHE A N 1
ATOM 983 C CA . PHE A 1 130 ? -9.786 -3.040 -3.159 1.00 86.50 130 PHE A CA 1
ATOM 984 C C . PHE A 1 130 ? -11.099 -2.257 -3.135 1.00 86.50 130 PHE A C 1
ATOM 986 O O . PHE A 1 130 ? -11.254 -1.310 -2.370 1.00 86.50 130 PHE A O 1
ATOM 993 N N . GLN A 1 131 ? -12.087 -2.677 -3.926 1.00 76.44 131 GLN A N 1
ATOM 994 C CA . GLN A 1 131 ? -13.420 -2.075 -3.913 1.00 76.44 131 GLN A CA 1
ATOM 995 C C . GLN A 1 131 ? -14.281 -2.579 -2.750 1.00 76.44 131 GLN A C 1
ATOM 997 O O . GLN A 1 131 ? -15.204 -1.894 -2.312 1.00 76.44 131 GLN A O 1
ATOM 1002 N N . LYS A 1 132 ? -14.003 -3.792 -2.261 1.00 66.88 132 LYS A N 1
ATOM 1003 C CA . LYS A 1 132 ? -14.851 -4.499 -1.300 1.00 66.88 132 LYS A CA 1
ATOM 1004 C C . LYS A 1 132 ? -14.426 -4.352 0.154 1.00 66.88 132 LYS A C 1
ATOM 1006 O O . LYS A 1 132 ? -14.999 -5.109 0.929 1.00 66.88 132 LYS A O 1
ATOM 1011 N N . LEU A 1 133 ? -13.502 -3.447 0.528 1.00 57.84 133 LEU A N 1
ATOM 1012 C CA . LEU A 1 133 ? -12.945 -3.284 1.895 1.00 57.84 133 LEU A CA 1
ATOM 1013 C C . LEU A 1 133 ? -13.949 -3.716 2.984 1.00 57.84 133 LEU A C 1
ATOM 1015 O O . LEU A 1 133 ? -14.878 -2.991 3.374 1.00 57.84 133 LEU A O 1
ATOM 1019 N N . ARG A 1 134 ? -13.838 -5.000 3.362 1.00 51.44 134 ARG A N 1
ATOM 1020 C CA . ARG A 1 134 ? -14.970 -5.814 3.837 1.00 51.44 134 ARG A CA 1
ATOM 1021 C C . ARG A 1 134 ? -15.533 -5.195 5.093 1.00 51.44 134 ARG A C 1
ATOM 1023 O O . ARG A 1 134 ? -14.793 -4.899 6.019 1.00 51.44 134 ARG A O 1
ATOM 1030 N N . ARG A 1 135 ? -16.854 -5.015 5.195 1.00 44.41 135 ARG A N 1
ATOM 1031 C CA . ARG A 1 135 ? -17.515 -4.940 6.511 1.00 44.41 135 ARG A CA 1
ATOM 1032 C C . ARG A 1 135 ? -17.360 -6.307 7.177 1.00 44.41 135 ARG A C 1
ATOM 1034 O O . ARG A 1 135 ? -18.284 -7.104 7.135 1.00 44.41 135 ARG A O 1
ATOM 1041 N N . HIS A 1 136 ? -16.213 -6.572 7.798 1.00 42.03 136 HIS A N 1
ATOM 1042 C CA . HIS A 1 136 ? -16.171 -7.509 8.913 1.00 42.03 136 HIS A CA 1
ATOM 1043 C C . HIS A 1 136 ? -16.838 -6.825 10.110 1.00 42.03 136 HIS A C 1
ATOM 1045 O O . HIS A 1 136 ? -16.194 -6.331 11.026 1.00 42.03 136 HIS A O 1
ATOM 1051 N N . HIS A 1 137 ? -18.168 -6.739 10.061 1.00 38.16 137 HIS A N 1
ATOM 1052 C CA . HIS A 1 137 ? -18.972 -6.596 11.266 1.00 38.16 137 HIS A CA 1
ATOM 1053 C C . HIS A 1 137 ? -18.978 -7.977 11.920 1.00 38.16 137 HIS A C 1
ATOM 1055 O O . HIS A 1 137 ? -19.773 -8.824 11.539 1.00 38.16 137 HIS A O 1
ATOM 1061 N N . HIS A 1 138 ? -17.975 -8.229 12.760 1.00 39.38 138 HIS A N 1
ATOM 1062 C CA . HIS A 1 138 ? -18.022 -9.068 13.961 1.00 39.38 138 HIS A CA 1
ATOM 1063 C C . HIS A 1 138 ? -16.590 -9.271 14.473 1.00 39.38 138 HIS A C 1
ATOM 1065 O O . HIS A 1 138 ? -15.966 -10.303 14.251 1.00 39.38 138 HIS A O 1
ATOM 1071 N N . ARG A 1 139 ? -16.075 -8.284 15.211 1.00 43.38 139 ARG A N 1
ATOM 1072 C CA . ARG A 1 139 ? -15.131 -8.557 16.300 1.00 43.38 139 ARG A CA 1
ATOM 1073 C C . ARG A 1 139 ? -15.927 -8.343 17.586 1.00 43.38 139 ARG A C 1
ATOM 1075 O O . ARG A 1 139 ? -16.000 -7.241 18.116 1.00 43.38 139 ARG A O 1
ATOM 1082 N N . LEU A 1 140 ? -16.618 -9.392 18.040 1.00 44.28 140 LEU A N 1
ATOM 1083 C CA . LEU A 1 140 ? -17.044 -9.479 19.435 1.00 44.28 140 LEU A CA 1
ATOM 1084 C C . LEU A 1 140 ? -15.766 -9.630 20.261 1.00 44.28 140 LEU A C 1
ATOM 1086 O O . LEU A 1 140 ? -15.271 -10.730 20.464 1.00 44.28 140 LEU A O 1
ATOM 1090 N N . GLN A 1 141 ? -15.212 -8.511 20.704 1.00 41.00 141 GLN A N 1
ATOM 1091 C CA . GLN A 1 141 ? -14.264 -8.475 21.808 1.00 41.00 141 GLN A CA 1
ATOM 1092 C C . GLN A 1 141 ? -14.859 -7.513 22.831 1.00 41.00 141 GLN A C 1
ATOM 1094 O O . GLN A 1 141 ? -14.550 -6.326 22.880 1.00 41.00 141 GLN A O 1
ATOM 1099 N N . ARG A 1 142 ? -15.765 -8.052 23.656 1.00 44.09 142 ARG A N 1
ATOM 1100 C CA . ARG A 1 142 ? -15.968 -7.535 25.008 1.00 44.09 142 ARG A CA 1
ATOM 1101 C C . ARG A 1 142 ? -14.637 -7.689 25.739 1.00 44.09 142 ARG A C 1
ATOM 1103 O O . ARG A 1 142 ? -14.392 -8.735 26.327 1.00 44.09 142 ARG A O 1
ATOM 1110 N N . ARG A 1 143 ? -13.791 -6.664 25.710 1.00 36.91 143 ARG A N 1
ATOM 1111 C CA . ARG A 1 143 ? -12.804 -6.417 26.762 1.00 36.91 143 ARG A CA 1
ATOM 1112 C C . ARG A 1 143 ? -12.744 -4.918 27.004 1.00 36.91 143 ARG A C 1
ATOM 1114 O O . ARG A 1 143 ? -12.205 -4.159 26.212 1.00 36.91 143 ARG A O 1
ATOM 1121 N N . SER A 1 144 ? -13.369 -4.524 28.109 1.00 45.50 144 SER A N 1
ATOM 1122 C CA . SER A 1 144 ? -13.108 -3.261 28.781 1.00 45.50 144 SER A CA 1
ATOM 1123 C C . SER A 1 144 ? -11.623 -3.205 29.110 1.00 45.50 144 SER A C 1
ATOM 1125 O O . SER A 1 144 ? -11.183 -3.933 29.995 1.00 45.50 144 SER A O 1
ATOM 1127 N N . VAL A 1 145 ? -10.857 -2.368 28.415 1.00 40.50 145 VAL A N 1
ATOM 1128 C CA . VAL A 1 145 ? -9.570 -1.902 28.927 1.00 40.50 145 VAL A CA 1
ATOM 1129 C C . VAL A 1 145 ? -9.287 -0.520 28.358 1.00 40.50 145 VAL A C 1
ATOM 1131 O O . VAL A 1 145 ? -9.170 -0.338 27.149 1.00 40.50 145 VAL A O 1
ATOM 1134 N N . HIS A 1 146 ? -9.168 0.455 29.254 1.00 41.47 146 HIS A N 1
ATOM 1135 C CA . HIS A 1 146 ? -8.492 1.717 29.000 1.00 41.47 146 HIS A CA 1
ATOM 1136 C C . HIS A 1 146 ? -7.141 1.442 28.335 1.00 41.47 146 HIS A C 1
ATOM 1138 O O . HIS A 1 146 ? -6.282 0.846 28.973 1.00 41.47 146 HIS A O 1
ATOM 1144 N N . HIS A 1 147 ? -6.942 1.860 27.088 1.00 38.22 147 HIS A N 1
ATOM 1145 C CA . HIS A 1 147 ? -5.612 1.979 26.495 1.00 38.22 147 HIS A CA 1
ATOM 1146 C C . HIS A 1 147 ? -5.524 3.325 25.782 1.00 38.22 147 HIS A C 1
ATOM 1148 O O . HIS A 1 147 ? -6.100 3.538 24.718 1.00 38.22 147 HIS A O 1
ATOM 1154 N N . ALA A 1 148 ? -4.806 4.250 26.417 1.00 40.72 148 ALA A N 1
ATOM 1155 C CA . ALA A 1 148 ? -4.219 5.391 25.745 1.00 40.72 148 ALA A CA 1
ATOM 1156 C C . ALA A 1 148 ? -3.115 4.850 24.823 1.00 40.72 148 ALA A C 1
ATOM 1158 O O . ALA A 1 148 ? -2.004 4.581 25.270 1.00 40.72 148 ALA A O 1
ATOM 1159 N N . GLY A 1 149 ? -3.447 4.621 23.554 1.00 39.84 149 GLY A N 1
ATOM 1160 C CA . GLY A 1 149 ? -2.459 4.331 22.521 1.00 39.84 149 GLY A CA 1
ATOM 1161 C C . GLY A 1 149 ? -1.758 5.626 22.135 1.00 39.84 149 GLY A C 1
ATOM 1162 O O . GLY A 1 149 ? -2.349 6.478 21.478 1.00 39.84 149 GLY A O 1
ATOM 1163 N N . ALA A 1 150 ? -0.524 5.805 22.596 1.00 40.19 150 ALA A N 1
ATOM 1164 C CA . ALA A 1 150 ? 0.359 6.842 22.089 1.00 40.19 150 ALA A CA 1
ATOM 1165 C C . ALA A 1 150 ? 0.752 6.483 20.648 1.00 40.19 150 ALA A C 1
ATOM 1167 O O . ALA A 1 150 ? 1.304 5.408 20.413 1.00 40.19 150 ALA A O 1
ATOM 1168 N N . TYR A 1 151 ? 0.467 7.367 19.689 1.00 46.44 151 TYR A N 1
ATOM 1169 C CA . TYR A 1 151 ? 1.013 7.247 18.338 1.00 46.44 151 TYR A CA 1
ATOM 1170 C C . TYR A 1 151 ? 2.542 7.358 18.422 1.00 46.44 151 TYR A C 1
ATOM 1172 O O . TYR A 1 151 ? 3.040 8.301 19.053 1.00 46.44 151 TYR A O 1
ATOM 1180 N N . PRO A 1 152 ? 3.309 6.423 17.839 1.00 43.03 152 PRO A N 1
ATOM 1181 C CA . PRO A 1 152 ? 4.745 6.583 17.773 1.00 43.03 152 PRO A CA 1
ATOM 1182 C C . PRO A 1 152 ? 5.050 7.768 16.851 1.00 43.03 152 PRO A C 1
ATOM 1184 O O . PRO A 1 152 ? 4.440 7.931 15.798 1.00 43.03 152 PRO A O 1
ATOM 1187 N N . ILE A 1 153 ? 6.040 8.555 17.269 1.00 42.91 153 ILE A N 1
ATOM 1188 C CA . ILE A 1 153 ? 6.552 9.797 16.675 1.00 42.91 153 ILE A CA 1
ATOM 1189 C C . ILE A 1 153 ? 5.801 11.036 17.187 1.00 42.91 153 ILE A C 1
ATOM 1191 O O . ILE A 1 153 ? 4.808 11.503 16.635 1.00 42.91 153 ILE A O 1
ATOM 1195 N N . GLY A 1 154 ? 6.302 11.564 18.305 1.00 44.62 154 GLY A N 1
ATOM 1196 C CA . GLY A 1 154 ? 5.728 12.695 19.019 1.00 44.62 154 GLY A CA 1
ATOM 1197 C C . GLY A 1 154 ? 5.476 13.921 18.141 1.00 44.62 154 GLY A C 1
ATOM 1198 O O . GLY A 1 154 ? 6.411 14.508 17.614 1.00 44.62 154 GLY A O 1
ATOM 1199 N N . GLN A 1 155 ? 4.202 14.307 18.045 1.00 36.75 155 GLN A N 1
ATOM 1200 C CA . GLN A 1 155 ? 3.651 15.666 18.146 1.00 36.75 155 GLN A CA 1
ATOM 1201 C C . GLN A 1 155 ? 2.197 15.635 17.653 1.00 36.75 155 GLN A C 1
ATOM 1203 O O . GLN A 1 155 ? 1.956 15.634 16.454 1.00 36.75 155 GLN A O 1
ATOM 1208 N N . LEU A 1 156 ? 1.235 15.588 18.582 1.00 35.91 156 LEU A N 1
ATOM 1209 C CA . LEU A 1 156 ? 0.089 16.512 18.656 1.00 35.91 156 LEU A CA 1
ATOM 1210 C C . LEU A 1 156 ? -0.815 16.092 19.826 1.00 35.91 156 LEU A C 1
ATOM 1212 O O . LEU A 1 156 ? -1.924 15.588 19.664 1.00 35.91 156 LEU A O 1
ATOM 1216 N N . LEU A 1 157 ? -0.336 16.340 21.045 1.00 32.22 157 LEU A N 1
ATOM 1217 C CA . LEU A 1 157 ? -1.218 16.521 22.190 1.00 32.22 157 LEU A CA 1
ATOM 1218 C C . LEU A 1 157 ? -1.865 17.910 22.053 1.00 32.22 157 LEU A C 1
ATOM 1220 O O . LEU A 1 157 ? -1.414 18.872 22.663 1.00 32.22 157 LEU A O 1
ATOM 1224 N N . ILE A 1 158 ? -2.931 18.019 21.260 1.00 30.31 158 ILE A N 1
ATOM 1225 C CA . ILE A 1 158 ? -3.975 19.018 21.520 1.00 30.31 158 ILE A CA 1
ATOM 1226 C C . ILE A 1 158 ? -5.194 18.242 22.004 1.00 30.31 158 ILE A C 1
ATOM 1228 O O . ILE A 1 158 ? -6.168 18.013 21.296 1.00 30.31 158 ILE A O 1
ATOM 1232 N N . ARG A 1 159 ? -5.128 17.834 23.274 1.00 31.16 159 ARG A N 1
ATOM 1233 C CA . ARG A 1 159 ? -6.335 17.796 24.093 1.00 31.16 159 ARG A CA 1
ATOM 1234 C C . ARG A 1 159 ? -6.690 19.251 24.391 1.00 31.16 159 ARG A C 1
ATOM 1236 O O . ARG A 1 159 ? -6.044 19.875 25.228 1.00 31.16 159 ARG A O 1
ATOM 1243 N N . ARG A 1 160 ? -7.729 19.786 23.755 1.00 27.55 160 ARG A N 1
ATOM 1244 C CA . ARG A 1 160 ? -8.533 20.848 24.368 1.00 27.55 160 ARG A CA 1
ATOM 1245 C C . ARG A 1 160 ? -9.983 20.387 24.428 1.00 27.55 160 ARG A C 1
ATOM 1247 O O . ARG A 1 160 ? -10.634 20.201 23.411 1.00 27.55 160 ARG A O 1
ATOM 1254 N N . TRP A 1 161 ? -10.357 20.101 25.672 1.00 27.66 161 TRP A N 1
ATOM 1255 C CA . TRP A 1 161 ? -11.671 20.162 26.296 1.00 27.66 161 TRP A CA 1
ATOM 1256 C C . TRP A 1 161 ? -12.847 20.590 25.406 1.00 27.66 161 TRP A C 1
ATOM 1258 O O . TRP A 1 161 ? -12.863 21.697 24.874 1.00 27.66 161 TRP A O 1
ATOM 1268 N N . CYS A 1 162 ? -13.869 19.732 25.357 1.00 28.75 162 CYS A N 1
ATOM 1269 C CA . CYS A 1 162 ? -15.251 20.187 25.227 1.00 28.75 162 CYS A CA 1
ATOM 1270 C C . CYS A 1 162 ? -15.633 20.998 26.478 1.00 28.75 162 CYS A C 1
ATOM 1272 O O . CYS A 1 162 ? -15.147 20.691 27.570 1.00 28.75 162 CYS A O 1
ATOM 1274 N N . HIS A 1 163 ? -16.475 22.018 26.286 1.00 34.75 163 HIS A N 1
ATOM 1275 C CA . HIS A 1 163 ? -17.288 22.604 27.354 1.00 34.75 163 HIS A CA 1
ATOM 1276 C C . HIS A 1 163 ? -18.219 21.559 27.970 1.00 34.75 163 HIS A C 1
ATOM 1278 O O . HIS A 1 163 ? -18.645 20.647 27.221 1.00 34.75 163 HIS A O 1
#